Protein AF-A0A423Q2L4-F1 (afdb_monomer_lite)

Foldseek 3Di:
DDDDDDDDDPVVVVVLCVVQPPHDSVVVVVVVVVVVVVVVVVVVVVVVVVVVVVVVCVVPPDDDPVRVVVVVVVVVD

Structure (mmCIF, N/CA/C/O backbone):
data_AF-A0A423Q2L4-F1
#
_entry.id   AF-A0A423Q2L4-F1
#
loop_
_atom_site.group_PDB
_atom_site.id
_atom_site.type_symbol
_atom_site.label_atom_id
_atom_site.label_alt_id
_atom_site.label_comp_id
_atom_site.label_asym_id
_atom_site.label_entity_id
_atom_site.label_seq_id
_atom_site.pdbx_PDB_ins_code
_atom_site.Cartn_x
_atom_site.Cartn_y
_atom_site.Cartn_z
_atom_site.occupancy
_atom_site.B_iso_or_equiv
_atom_site.auth_seq_id
_atom_site.auth_comp_id
_atom_site.auth_asym_id
_atom_site.auth_atom_id
_atom_site.pdbx_PDB_model_num
ATOM 1 N N . MET A 1 1 ? 2.922 12.506 20.498 1.00 67.94 1 MET A N 1
ATOM 2 C CA . MET A 1 1 ? 2.149 11.712 19.517 1.00 67.94 1 MET A CA 1
ATOM 3 C C . MET A 1 1 ? 1.135 12.660 18.897 1.00 67.94 1 MET A C 1
ATOM 5 O O . MET A 1 1 ? 0.515 13.394 19.654 1.00 67.94 1 MET A O 1
ATOM 9 N N . SER A 1 2 ? 1.046 12.735 17.568 1.00 80.44 2 SER A N 1
ATOM 10 C CA . SER A 1 2 ? 0.015 13.549 16.907 1.00 80.44 2 SER A CA 1
ATOM 11 C C . SER A 1 2 ? -1.284 12.749 16.828 1.00 80.44 2 SER A C 1
ATOM 13 O O . SER A 1 2 ? -1.229 11.529 16.671 1.00 80.44 2 SER A O 1
ATOM 15 N N . THR A 1 3 ? -2.430 13.417 16.945 1.00 85.25 3 THR A N 1
ATOM 16 C CA . THR A 1 3 ? -3.743 12.778 16.791 1.00 85.25 3 THR A CA 1
ATOM 17 C C . THR A 1 3 ? -4.235 13.017 15.376 1.00 85.25 3 THR A C 1
ATOM 19 O O . THR A 1 3 ? -4.244 14.154 14.909 1.00 85.25 3 THR A O 1
ATOM 22 N N . VAL A 1 4 ? -4.652 11.950 14.698 1.00 86.06 4 VAL A N 1
ATOM 23 C CA . VAL A 1 4 ? -5.232 12.028 13.358 1.00 86.06 4 VAL A CA 1
ATOM 24 C C . VAL A 1 4 ? -6.572 11.307 13.369 1.00 86.06 4 VAL A C 1
ATOM 26 O O . VAL A 1 4 ? -6.675 10.200 13.895 1.00 86.06 4 VAL A O 1
ATOM 29 N N . ASN A 1 5 ? -7.596 11.947 12.808 1.00 90.31 5 ASN A N 1
ATOM 30 C CA . ASN A 1 5 ? -8.955 11.420 12.770 1.00 90.31 5 ASN A CA 1
ATOM 31 C C . ASN A 1 5 ? -9.261 10.880 11.370 1.00 90.31 5 ASN A C 1
ATOM 33 O O . ASN A 1 5 ? -9.093 11.594 10.383 1.00 90.31 5 ASN A O 1
ATOM 37 N N . TYR A 1 6 ? -9.745 9.641 11.297 1.00 87.38 6 TYR A N 1
ATOM 38 C CA . TYR A 1 6 ? -10.167 8.993 10.057 1.00 87.38 6 TYR A CA 1
ATOM 39 C C . TYR A 1 6 ? -11.572 8.432 10.226 1.00 87.38 6 TYR A C 1
ATOM 41 O O . TYR A 1 6 ? -11.902 7.876 11.273 1.00 87.38 6 TYR A O 1
ATOM 49 N N . SER A 1 7 ? -12.385 8.552 9.180 1.00 94.19 7 SER A N 1
ATOM 50 C CA . SER A 1 7 ? -13.673 7.865 9.119 1.00 94.19 7 SER A CA 1
ATOM 51 C C . SER A 1 7 ? -13.466 6.484 8.518 1.00 94.19 7 SER A C 1
ATOM 53 O O . SER A 1 7 ? -12.889 6.357 7.439 1.00 94.19 7 SER A O 1
ATOM 55 N N . VAL A 1 8 ? -13.935 5.458 9.219 1.00 93.69 8 VAL A N 1
ATOM 56 C CA . VAL A 1 8 ? -13.936 4.073 8.749 1.00 93.69 8 VAL A CA 1
ATOM 57 C C . VAL A 1 8 ? -15.348 3.500 8.886 1.00 93.69 8 VAL A C 1
ATOM 59 O O . VAL A 1 8 ? -16.058 3.885 9.818 1.00 93.69 8 VAL A O 1
ATOM 62 N N . PRO A 1 9 ? -15.763 2.597 7.985 1.00 97.94 9 PRO A N 1
ATOM 63 C CA . PRO A 1 9 ? -16.987 1.820 8.145 1.00 97.94 9 PRO A CA 1
ATOM 64 C C . PRO A 1 9 ? -17.078 1.140 9.524 1.00 97.94 9 PRO A C 1
ATOM 66 O O . PRO A 1 9 ? -16.068 0.695 10.082 1.00 97.94 9 PRO A O 1
ATOM 69 N N . GLU A 1 10 ? -18.285 1.083 10.095 1.00 97.00 10 GLU A N 1
ATOM 70 C CA . GLU A 1 10 ? -18.484 0.582 11.464 1.00 97.00 10 GLU A CA 1
ATOM 71 C C . GLU A 1 10 ? -18.168 -0.915 11.582 1.00 97.00 10 GLU A C 1
ATOM 73 O O . GLU A 1 10 ? -17.609 -1.347 12.587 1.00 97.00 10 GLU A O 1
ATOM 78 N N . ASP A 1 11 ? -18.441 -1.698 10.540 1.00 97.88 11 ASP A N 1
ATOM 79 C CA . ASP A 1 11 ? -18.073 -3.113 10.452 1.00 97.88 11 ASP A CA 1
ATOM 80 C C . ASP A 1 11 ? -16.552 -3.310 10.552 1.00 97.88 11 ASP A C 1
ATOM 82 O O . ASP A 1 11 ? -16.081 -4.148 11.326 1.00 97.88 11 ASP A O 1
ATOM 86 N N . ILE A 1 12 ? -15.773 -2.476 9.856 1.00 96.94 12 ILE A N 1
ATOM 87 C CA . ILE A 1 12 ? -14.306 -2.505 9.914 1.00 96.94 12 ILE A CA 1
ATOM 88 C C . ILE A 1 12 ? -13.816 -2.127 11.312 1.00 96.94 12 ILE A C 1
ATOM 90 O O . ILE A 1 12 ? -12.953 -2.802 11.877 1.00 96.94 12 ILE A O 1
ATOM 94 N N . LYS A 1 13 ? -14.373 -1.064 11.898 1.00 95.62 13 LYS A N 1
ATOM 95 C CA . LYS A 1 13 ? -14.024 -0.622 13.253 1.00 95.62 13 LYS A CA 1
ATOM 96 C C . LYS A 1 13 ? -14.330 -1.697 14.293 1.00 95.62 13 LYS A C 1
ATOM 98 O O . LYS A 1 13 ? -13.498 -1.946 15.167 1.00 95.62 13 LYS A O 1
ATOM 103 N N . ALA A 1 14 ? -15.494 -2.335 14.208 1.00 97.38 14 ALA A N 1
ATOM 104 C CA . ALA A 1 14 ? -15.898 -3.404 15.111 1.00 97.38 14 ALA A CA 1
ATOM 105 C C . ALA A 1 14 ? -14.961 -4.614 14.991 1.00 97.38 14 ALA A C 1
ATOM 107 O O . ALA A 1 14 ? -14.453 -5.097 16.006 1.00 97.38 14 ALA A O 1
ATOM 108 N N . ALA A 1 15 ? -14.663 -5.048 13.762 1.00 97.75 15 ALA A N 1
ATOM 109 C CA . ALA A 1 15 ? -13.728 -6.139 13.506 1.00 97.75 15 ALA A CA 1
ATOM 110 C C . ALA A 1 15 ? -12.331 -5.824 14.059 1.00 97.75 15 ALA A C 1
ATOM 112 O O . ALA A 1 15 ? -11.789 -6.603 14.839 1.00 97.75 15 ALA A O 1
ATOM 113 N N . PHE A 1 16 ? -11.784 -4.645 13.749 1.00 96.50 16 PHE A N 1
ATOM 114 C CA . PHE A 1 16 ? -10.474 -4.215 14.238 1.00 96.50 16 PHE A CA 1
ATOM 115 C C . PHE A 1 16 ? -10.421 -4.173 15.770 1.00 96.50 16 PHE A C 1
ATOM 117 O O . PHE A 1 16 ? -9.481 -4.675 16.388 1.00 96.50 16 PHE A O 1
ATOM 124 N N . ASN A 1 17 ? -11.453 -3.607 16.399 1.00 95.81 17 ASN A N 1
ATOM 125 C CA . ASN A 1 17 ? -11.519 -3.499 17.850 1.00 95.81 17 ASN A CA 1
ATOM 126 C C . ASN A 1 17 ? -11.571 -4.855 18.549 1.00 95.81 17 ASN A C 1
ATOM 128 O O . ASN A 1 17 ? -10.950 -4.975 19.604 1.00 95.81 17 ASN A O 1
ATOM 132 N N . LYS A 1 18 ? -12.288 -5.824 17.969 1.00 97.81 18 LYS A N 1
ATOM 133 C CA . LYS A 1 18 ? -12.394 -7.196 18.472 1.00 97.81 18 LYS A CA 1
ATOM 134 C C . LYS A 1 18 ? -11.097 -7.977 18.263 1.00 97.81 18 LYS A C 1
ATOM 136 O O . LYS A 1 18 ? -10.632 -8.646 19.174 1.00 97.81 18 LYS A O 1
ATOM 141 N N . THR A 1 19 ? -10.495 -7.890 17.078 1.00 97.75 19 THR A N 1
ATOM 142 C CA . THR A 1 19 ? -9.267 -8.632 16.747 1.00 97.75 19 THR A CA 1
ATOM 143 C C . THR A 1 19 ? -8.076 -8.192 17.593 1.00 97.75 19 THR A C 1
ATOM 145 O O . THR A 1 19 ? -7.267 -9.022 17.998 1.00 97.75 19 THR A O 1
ATOM 148 N N . PHE A 1 20 ? -7.968 -6.893 17.873 1.00 96.88 20 PHE A N 1
ATOM 149 C CA . PHE A 1 20 ? -6.849 -6.310 18.618 1.00 96.88 20 PHE A CA 1
ATOM 150 C C . PHE A 1 20 ? -7.256 -5.855 20.023 1.00 96.88 20 PHE A C 1
ATOM 152 O O . PHE A 1 20 ? -6.730 -4.873 20.556 1.00 96.88 20 PHE A O 1
ATOM 159 N N . GLU A 1 21 ? -8.226 -6.540 20.623 1.00 96.38 21 GLU A N 1
ATOM 160 C CA . GLU A 1 21 ? -8.619 -6.305 22.008 1.00 96.38 21 GLU A CA 1
ATOM 161 C C . GLU A 1 21 ? -7.425 -6.525 22.956 1.00 96.38 21 GLU A C 1
ATOM 163 O O . GLU A 1 21 ? -6.599 -7.414 22.752 1.00 96.38 21 GLU A O 1
ATOM 168 N N . GLY A 1 22 ? -7.279 -5.654 23.959 1.00 96.00 22 GLY A N 1
ATOM 169 C CA . GLY A 1 22 ? -6.152 -5.688 24.901 1.00 96.00 22 GLY A CA 1
ATOM 170 C C . GLY A 1 22 ? -4.802 -5.208 24.346 1.00 96.00 22 GLY A C 1
ATOM 171 O O . GLY A 1 22 ? -3.838 -5.125 25.102 1.00 96.00 22 GLY A O 1
ATOM 172 N N . GLN A 1 23 ? -4.712 -4.848 23.061 1.00 96.44 23 GLN A N 1
ATOM 173 C CA . GLN A 1 23 ? -3.480 -4.349 22.439 1.00 96.44 23 GLN A CA 1
ATOM 174 C C . GLN A 1 23 ? -3.496 -2.826 22.246 1.00 96.44 23 GLN A C 1
ATOM 176 O O . GLN A 1 23 ? -4.546 -2.179 22.213 1.00 96.44 23 GLN A O 1
ATOM 181 N N . ASN A 1 24 ? -2.311 -2.233 22.061 1.00 95.31 24 ASN A N 1
ATOM 182 C CA . ASN A 1 24 ? -2.189 -0.820 21.705 1.00 95.31 24 ASN A CA 1
ATOM 183 C C . ASN A 1 24 ? -2.577 -0.599 20.232 1.00 95.31 24 ASN A C 1
ATOM 185 O O . ASN A 1 24 ? -1.747 -0.654 19.323 1.00 95.31 24 ASN A O 1
ATOM 189 N N . LYS A 1 25 ? -3.860 -0.307 20.016 1.00 93.62 25 LYS A N 1
ATOM 190 C CA . LYS A 1 25 ? -4.464 -0.053 18.700 1.00 93.62 25 LYS A CA 1
ATOM 191 C C . LYS A 1 25 ? -3.762 1.063 17.923 1.00 93.62 25 LYS A C 1
ATOM 193 O O . LYS A 1 25 ? -3.555 0.926 16.721 1.00 93.62 25 LYS A O 1
ATOM 198 N N . SER A 1 26 ? -3.334 2.128 18.600 1.00 92.56 26 SER A N 1
ATOM 199 C CA . SER A 1 26 ? -2.612 3.236 17.962 1.00 92.56 26 SER A CA 1
ATOM 200 C C . SER A 1 26 ? -1.248 2.801 17.426 1.00 92.56 26 SER A C 1
ATOM 202 O O . SER A 1 26 ? -0.852 3.242 16.350 1.00 92.56 26 SER A O 1
ATOM 204 N N . ALA A 1 27 ? -0.542 1.911 18.131 1.00 94.25 27 ALA A N 1
ATOM 205 C CA . ALA A 1 27 ? 0.727 1.361 17.655 1.00 94.25 27 ALA A CA 1
ATOM 206 C C . ALA A 1 27 ? 0.536 0.499 16.396 1.00 94.25 27 ALA A C 1
ATOM 208 O O . ALA A 1 27 ? 1.293 0.644 15.437 1.00 94.25 27 ALA A O 1
ATOM 209 N N . ILE A 1 28 ? -0.519 -0.322 16.368 1.00 95.19 28 ILE A N 1
ATOM 210 C CA . ILE A 1 28 ? -0.878 -1.149 15.206 1.00 95.19 28 ILE A CA 1
ATOM 211 C C . ILE A 1 28 ? -1.197 -0.263 13.996 1.00 95.19 28 ILE A C 1
ATOM 213 O O . ILE A 1 28 ? -0.652 -0.466 12.913 1.00 95.19 28 ILE A O 1
ATOM 217 N N . VAL A 1 29 ? -2.032 0.764 14.180 1.00 93.69 29 VAL A N 1
ATOM 218 C CA . VAL A 1 29 ? -2.373 1.714 13.109 1.00 93.69 29 VAL A CA 1
ATOM 219 C C . VAL A 1 29 ? -1.131 2.459 12.616 1.00 93.69 29 VAL A C 1
ATOM 221 O O . VAL A 1 29 ? -0.938 2.589 11.409 1.00 93.69 29 VAL A O 1
ATOM 224 N N . ALA A 1 30 ? -0.250 2.897 13.517 1.00 94.19 30 ALA A N 1
ATOM 225 C CA . ALA A 1 30 ? 0.990 3.570 13.138 1.00 94.19 30 ALA A CA 1
ATOM 226 C C . ALA A 1 30 ? 1.921 2.662 12.314 1.00 94.19 30 ALA A C 1
ATOM 228 O O . ALA A 1 30 ? 2.558 3.123 11.364 1.00 94.19 30 ALA A O 1
ATOM 229 N N . GLU A 1 31 ? 1.995 1.370 12.638 1.00 95.94 31 GLU A N 1
ATOM 230 C CA . GLU A 1 31 ? 2.759 0.405 11.848 1.00 95.94 31 GLU A CA 1
ATOM 231 C C . GLU A 1 31 ? 2.137 0.182 10.462 1.00 95.94 31 GLU A C 1
ATOM 233 O O . GLU A 1 31 ? 2.859 0.181 9.463 1.00 95.94 31 GLU A O 1
ATOM 238 N N . LEU A 1 32 ? 0.809 0.059 10.384 1.00 95.25 32 LEU A N 1
ATOM 239 C CA . LEU A 1 32 ? 0.089 -0.050 9.112 1.00 95.25 32 LEU A CA 1
ATOM 240 C C . LEU A 1 32 ? 0.326 1.178 8.225 1.00 95.25 32 LEU A C 1
ATOM 242 O O . LEU A 1 32 ? 0.633 1.029 7.044 1.00 95.25 32 LEU A O 1
ATOM 246 N N . MET A 1 33 ? 0.275 2.383 8.798 1.00 94.94 33 MET A N 1
ATOM 247 C 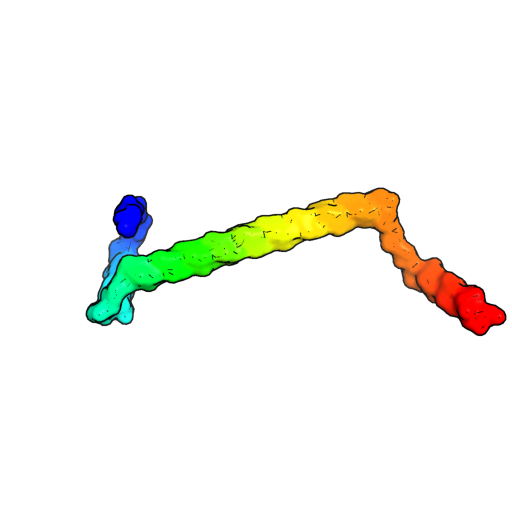CA . MET A 1 33 ? 0.591 3.622 8.082 1.00 94.94 33 MET A CA 1
ATOM 248 C C . MET A 1 33 ? 2.030 3.630 7.571 1.00 94.94 33 MET A C 1
ATOM 250 O O . MET A 1 33 ? 2.266 3.970 6.414 1.00 94.94 33 MET A O 1
ATOM 254 N N . ARG A 1 34 ? 2.996 3.207 8.395 1.00 96.69 34 ARG A N 1
ATOM 255 C CA . ARG A 1 34 ? 4.402 3.121 7.977 1.00 96.69 34 ARG A CA 1
ATOM 256 C C . ARG A 1 34 ? 4.573 2.176 6.787 1.00 96.69 34 ARG A C 1
A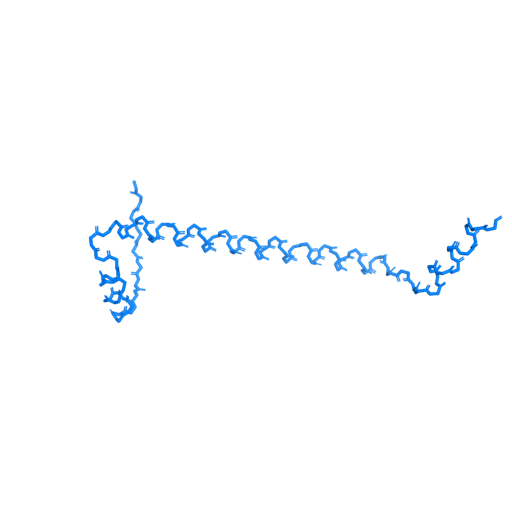TOM 258 O O . ARG A 1 34 ? 5.246 2.541 5.825 1.00 96.69 34 ARG A O 1
ATOM 265 N N . LYS A 1 35 ? 3.947 0.995 6.829 1.00 97.69 35 LYS A N 1
ATOM 266 C CA . LYS A 1 35 ? 3.979 0.024 5.722 1.00 97.69 35 LYS A CA 1
ATOM 267 C C . LYS A 1 35 ? 3.358 0.606 4.452 1.00 97.69 35 LYS A C 1
ATOM 269 O O . LYS A 1 35 ? 3.961 0.508 3.387 1.00 97.69 35 LYS A O 1
ATOM 274 N N . ALA A 1 36 ? 2.208 1.270 4.573 1.00 97.19 36 ALA A N 1
ATOM 275 C CA . ALA A 1 36 ? 1.529 1.897 3.442 1.00 97.19 36 ALA A CA 1
ATOM 276 C C . ALA A 1 36 ? 2.387 2.989 2.775 1.00 97.19 36 ALA A C 1
ATOM 278 O O . ALA A 1 36 ? 2.501 3.019 1.550 1.00 97.19 36 ALA A O 1
ATOM 279 N N . VAL A 1 37 ? 3.045 3.846 3.567 1.00 97.00 37 VAL A N 1
ATOM 280 C CA . VAL A 1 37 ? 3.960 4.880 3.050 1.00 97.00 37 VAL A CA 1
ATOM 281 C C . VAL A 1 37 ? 5.148 4.249 2.325 1.00 97.00 37 VAL A C 1
ATOM 283 O O . VAL A 1 37 ? 5.435 4.612 1.187 1.00 97.00 37 VAL A O 1
ATOM 286 N N . GLN A 1 38 ? 5.802 3.255 2.933 1.00 97.62 38 GLN A N 1
ATOM 287 C CA . GLN A 1 38 ? 6.941 2.565 2.317 1.00 97.62 38 GLN A CA 1
ATOM 288 C C . GLN A 1 38 ? 6.567 1.898 0.990 1.00 97.62 38 GLN A C 1
ATOM 290 O O . GLN A 1 38 ? 7.344 1.931 0.031 1.00 97.62 38 GLN A O 1
ATOM 295 N N . GLU A 1 39 ? 5.378 1.301 0.907 1.00 97.31 39 GLU A N 1
ATOM 296 C CA . GLU A 1 39 ? 4.892 0.703 -0.331 1.00 97.31 39 GLU A CA 1
ATOM 297 C C . GLU A 1 39 ? 4.640 1.761 -1.415 1.00 97.31 39 GLU A C 1
ATOM 299 O O . GLU A 1 39 ? 5.048 1.567 -2.564 1.00 97.31 39 GLU A O 1
ATOM 304 N N . ALA A 1 40 ? 4.018 2.888 -1.058 1.00 97.38 40 ALA A N 1
ATOM 305 C CA . ALA A 1 40 ? 3.766 3.992 -1.982 1.00 97.38 40 ALA A CA 1
ATOM 306 C C . ALA A 1 40 ? 5.072 4.601 -2.520 1.00 97.38 40 ALA A C 1
ATOM 308 O O . ALA A 1 40 ? 5.221 4.808 -3.729 1.00 97.38 40 ALA A O 1
ATOM 309 N N . GLU A 1 41 ? 6.058 4.819 -1.651 1.00 96.75 41 GLU A N 1
ATOM 310 C CA . GLU A 1 41 ? 7.386 5.273 -2.058 1.00 96.75 41 GLU A CA 1
ATOM 311 C C . GLU A 1 41 ? 8.083 4.264 -2.970 1.00 96.75 41 GLU A C 1
ATOM 313 O O . GLU A 1 41 ? 8.659 4.642 -3.990 1.00 96.75 41 GLU A O 1
ATOM 318 N N . ARG A 1 42 ? 8.017 2.966 -2.642 1.00 96.19 42 ARG A N 1
ATOM 319 C CA . ARG A 1 42 ? 8.609 1.911 -3.472 1.00 96.19 42 ARG A CA 1
ATOM 320 C C . ARG A 1 42 ? 8.001 1.911 -4.871 1.00 96.19 42 ARG A C 1
ATOM 322 O O . ARG A 1 42 ? 8.753 1.860 -5.840 1.00 96.19 42 ARG A O 1
ATOM 329 N N . LYS A 1 43 ? 6.672 2.001 -4.986 1.00 95.69 43 LYS A N 1
ATOM 330 C CA . LYS A 1 43 ? 5.975 2.096 -6.283 1.00 95.69 43 LYS A CA 1
ATOM 331 C C . LYS A 1 43 ? 6.412 3.333 -7.064 1.00 95.69 43 LYS A C 1
ATOM 333 O O . LYS A 1 43 ? 6.654 3.248 -8.263 1.00 95.69 43 LYS A O 1
ATOM 338 N N . THR A 1 44 ? 6.571 4.460 -6.375 1.00 95.50 44 THR A N 1
ATOM 339 C CA . THR A 1 44 ? 7.018 5.716 -6.989 1.00 95.50 44 THR A CA 1
ATOM 340 C C . THR A 1 44 ? 8.444 5.598 -7.527 1.00 95.50 44 THR A C 1
ATOM 342 O O . THR A 1 44 ? 8.683 5.937 -8.683 1.00 95.50 44 THR A O 1
ATOM 345 N N . ARG A 1 45 ? 9.372 5.041 -6.735 1.00 94.94 45 ARG A N 1
ATOM 346 C CA . ARG A 1 45 ? 10.753 4.772 -7.170 1.00 94.94 45 ARG A CA 1
ATOM 347 C C . ARG A 1 45 ? 10.804 3.807 -8.351 1.00 94.94 45 ARG A C 1
ATOM 349 O O . ARG A 1 45 ? 11.534 4.054 -9.300 1.00 94.94 45 ARG A O 1
ATOM 356 N N . GLN A 1 46 ? 10.014 2.732 -8.317 1.00 95.00 46 GLN A N 1
ATOM 357 C CA . GLN A 1 46 ? 9.937 1.779 -9.428 1.00 95.00 46 GLN A CA 1
ATOM 358 C C . GLN A 1 46 ? 9.480 2.453 -10.720 1.00 95.00 46 GLN A C 1
ATOM 360 O O . GLN A 1 46 ? 10.123 2.273 -11.749 1.00 95.00 46 GLN A O 1
ATOM 365 N N . ARG A 1 47 ? 8.417 3.264 -10.664 1.00 95.56 47 ARG A N 1
ATOM 366 C CA . ARG A 1 47 ? 7.934 4.008 -11.831 1.00 95.56 47 ARG A CA 1
ATOM 367 C C . ARG A 1 47 ? 9.006 4.942 -12.398 1.00 95.56 47 ARG A C 1
ATOM 369 O O . ARG A 1 47 ? 9.230 4.911 -13.599 1.00 95.56 47 ARG A O 1
ATOM 376 N N . ALA A 1 48 ? 9.702 5.694 -11.545 1.00 95.19 48 ALA A N 1
ATOM 377 C CA . ALA A 1 48 ? 10.770 6.592 -11.986 1.00 95.19 48 ALA A CA 1
ATOM 378 C C . ALA A 1 48 ? 11.909 5.844 -12.708 1.00 95.19 48 ALA A C 1
ATOM 380 O O . ALA A 1 48 ? 12.397 6.307 -13.732 1.00 95.19 48 AL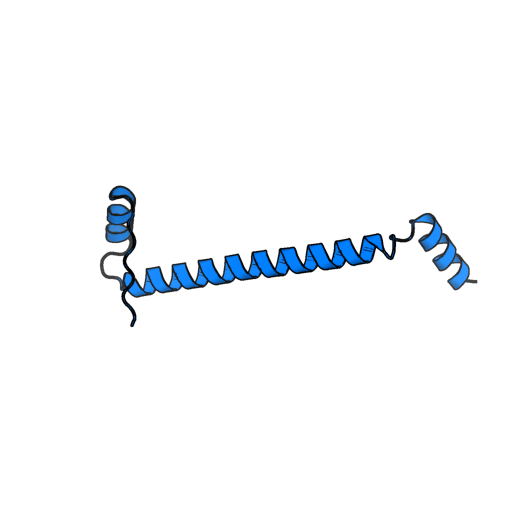A A O 1
ATOM 381 N N . ILE A 1 49 ? 12.290 4.656 -12.219 1.00 94.88 49 ILE A N 1
ATOM 382 C CA . ILE A 1 49 ? 13.300 3.811 -12.878 1.00 94.88 49 ILE A CA 1
ATOM 383 C C . ILE A 1 49 ? 12.817 3.351 -14.258 1.00 94.88 49 ILE A C 1
ATOM 385 O O . ILE A 1 49 ? 13.586 3.387 -15.215 1.00 94.88 49 ILE A O 1
ATOM 389 N N . PHE A 1 50 ? 11.559 2.917 -14.378 1.00 94.25 50 PHE A N 1
ATOM 390 C CA . PHE A 1 50 ? 11.002 2.522 -15.675 1.00 94.25 50 PHE A CA 1
ATOM 391 C C .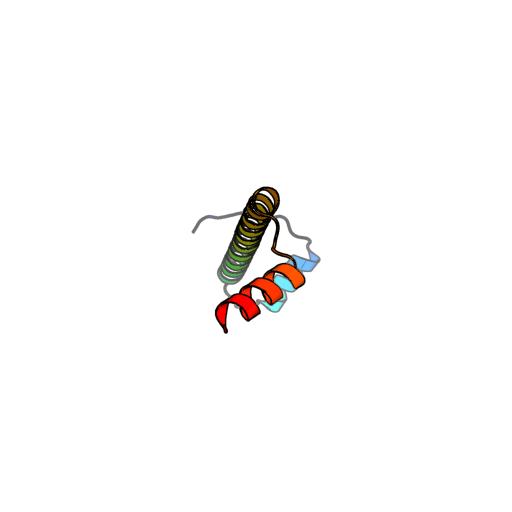 PHE A 1 50 ? 10.986 3.690 -16.662 1.00 94.25 50 PHE A C 1
ATOM 393 O O . PHE A 1 50 ? 11.443 3.528 -17.788 1.00 94.25 50 PHE A O 1
ATOM 400 N N . GLU A 1 51 ? 10.550 4.872 -16.224 1.00 93.88 51 GLU A N 1
ATOM 401 C CA . GLU A 1 51 ? 10.563 6.087 -17.045 1.00 93.88 51 GLU A CA 1
ATOM 402 C C . GLU A 1 51 ? 11.983 6.447 -17.516 1.00 93.88 51 GLU A C 1
ATOM 404 O O . GLU A 1 51 ? 12.175 6.806 -18.679 1.00 93.88 51 GLU A O 1
ATOM 409 N N . GLU A 1 52 ? 12.993 6.296 -16.654 1.00 92.81 52 GLU A N 1
ATOM 410 C CA . GLU A 1 52 ? 14.399 6.524 -17.006 1.00 92.81 52 GLU A CA 1
ATOM 411 C C . GLU A 1 52 ? 14.919 5.501 -18.029 1.00 92.81 52 GLU A C 1
ATOM 413 O O . GLU A 1 52 ? 15.573 5.873 -19.007 1.00 92.81 52 GLU A O 1
ATOM 418 N N . ILE A 1 53 ? 14.622 4.212 -17.833 1.00 92.00 53 ILE A N 1
ATOM 419 C CA . ILE A 1 53 ? 15.016 3.145 -18.765 1.00 92.00 53 ILE A CA 1
ATOM 420 C C . ILE A 1 53 ? 14.361 3.360 -20.130 1.00 92.00 53 ILE A C 1
ATOM 422 O O . ILE A 1 53 ? 15.039 3.264 -21.155 1.00 92.00 53 ILE A O 1
ATOM 426 N N . ASP A 1 54 ? 13.068 3.670 -20.153 1.00 90.94 54 ASP A N 1
ATOM 427 C CA . ASP A 1 54 ? 12.330 3.901 -21.391 1.00 90.94 54 ASP A CA 1
ATOM 428 C C . ASP A 1 54 ? 12.838 5.149 -22.117 1.00 90.94 54 ASP A C 1
ATOM 430 O O . ASP A 1 54 ? 12.999 5.126 -23.338 1.00 90.94 54 ASP A O 1
ATOM 434 N N . ALA A 1 55 ? 13.172 6.220 -21.387 1.00 90.25 55 ALA A N 1
ATOM 435 C CA . ALA A 1 55 ? 13.813 7.391 -21.974 1.00 90.25 55 ALA A CA 1
ATOM 436 C C . ALA A 1 55 ? 15.147 7.029 -22.641 1.00 90.25 55 ALA A C 1
ATOM 438 O O . ALA A 1 55 ? 15.342 7.356 -23.808 1.00 90.25 55 ALA A O 1
ATOM 439 N N . ARG A 1 56 ? 16.015 6.272 -21.959 1.00 89.00 56 ARG A N 1
ATOM 440 C CA . ARG A 1 56 ? 17.298 5.831 -22.530 1.00 89.00 56 ARG A CA 1
ATOM 441 C C . ARG A 1 56 ? 17.135 4.941 -23.756 1.00 89.00 56 ARG A C 1
ATOM 443 O O . ARG A 1 56 ? 17.913 5.066 -24.692 1.00 89.00 56 ARG A O 1
ATOM 450 N N . ARG A 1 57 ? 16.140 4.052 -23.768 1.00 87.50 57 ARG A N 1
ATOM 451 C CA . ARG A 1 57 ? 15.874 3.163 -24.912 1.00 87.50 57 ARG A CA 1
ATOM 452 C C . ARG A 1 57 ? 15.368 3.902 -26.144 1.00 87.50 57 ARG A C 1
ATOM 454 O O . ARG A 1 57 ? 15.593 3.420 -27.249 1.00 87.50 57 ARG A O 1
ATOM 461 N N . ARG A 1 58 ? 14.692 5.045 -25.972 1.00 85.38 58 ARG A N 1
ATOM 462 C CA . ARG A 1 58 ? 14.309 5.903 -27.105 1.00 85.38 58 ARG A CA 1
ATOM 463 C C . ARG A 1 58 ? 15.533 6.475 -27.812 1.00 85.38 58 ARG A C 1
ATOM 465 O O . ARG A 1 58 ? 15.552 6.492 -29.037 1.00 85.38 58 ARG A O 1
ATOM 472 N N . ASP A 1 59 ? 16.541 6.883 -27.046 1.00 87.12 59 ASP A N 1
ATOM 473 C CA . ASP A 1 59 ? 17.751 7.511 -27.590 1.00 87.12 59 ASP A CA 1
ATOM 474 C C . ASP A 1 59 ? 18.841 6.492 -27.966 1.00 87.12 59 ASP A C 1
ATOM 476 O O . ASP A 1 59 ? 19.722 6.793 -28.768 1.00 87.12 59 ASP A O 1
ATOM 480 N N . ASN A 1 60 ? 18.790 5.282 -27.404 1.00 84.19 60 ASN A N 1
ATOM 481 C CA . ASN A 1 60 ? 19.725 4.199 -27.686 1.00 84.19 60 ASN A CA 1
ATOM 482 C C . ASN A 1 60 ? 18.969 2.862 -27.807 1.00 84.19 60 ASN A C 1
ATOM 484 O O . ASN A 1 60 ? 18.758 2.177 -26.794 1.00 84.19 60 ASN A O 1
ATOM 488 N N . PRO A 1 61 ? 18.507 2.504 -29.018 1.00 81.69 61 PRO A N 1
ATOM 489 C CA . PRO A 1 61 ? 17.750 1.281 -29.219 1.00 81.69 61 PRO A CA 1
ATOM 490 C C . PRO A 1 61 ? 18.609 0.055 -28.871 1.00 81.69 61 PRO A C 1
ATOM 492 O O . PRO A 1 61 ? 19.822 0.059 -29.087 1.00 81.69 61 PRO A O 1
ATOM 495 N N . PRO A 1 62 ? 18.009 -1.006 -28.308 1.00 81.06 62 PRO A N 1
ATOM 496 C CA . PRO A 1 62 ? 18.749 -2.220 -28.001 1.00 81.06 62 PRO A CA 1
ATOM 497 C C . PRO A 1 62 ? 19.295 -2.848 -29.287 1.00 81.06 62 PRO A C 1
ATOM 499 O O . PRO A 1 62 ? 18.567 -2.962 -30.273 1.00 81.06 62 PRO A O 1
ATOM 502 N N . ALA A 1 63 ? 20.553 -3.292 -29.240 1.00 86.75 63 ALA A N 1
ATOM 503 C CA . ALA A 1 63 ? 21.145 -4.067 -30.321 1.00 86.75 63 ALA A CA 1
ATOM 504 C C . ALA A 1 63 ? 20.326 -5.342 -30.558 1.00 86.75 63 ALA A C 1
ATOM 506 O O . ALA A 1 63 ? 19.897 -6.021 -29.616 1.00 86.75 63 ALA A O 1
ATOM 507 N N . SER A 1 64 ? 20.109 -5.656 -31.826 1.00 87.94 64 SER A N 1
ATOM 508 C CA . SER A 1 64 ? 19.488 -6.902 -32.249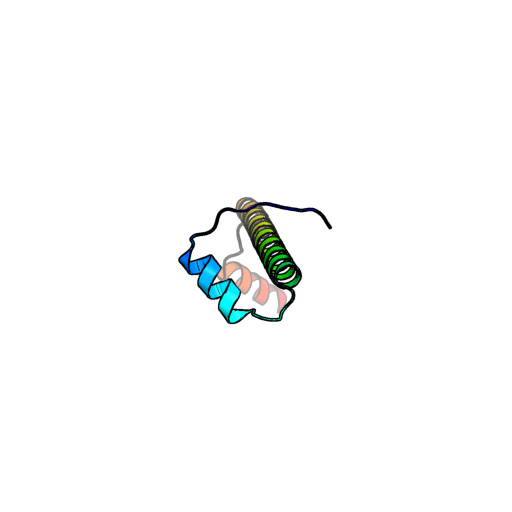 1.00 87.94 64 SER A CA 1
ATOM 509 C C . SER A 1 64 ? 20.366 -8.098 -31.876 1.00 87.94 64 SER A C 1
ATOM 511 O O . SER A 1 64 ? 21.580 -7.988 -31.687 1.00 87.94 64 SER A O 1
ATOM 513 N N . LEU A 1 65 ? 19.747 -9.275 -31.773 1.00 89.62 65 LEU A N 1
ATOM 514 C CA . LEU A 1 65 ? 20.483 -10.504 -31.488 1.00 89.62 65 LEU A CA 1
ATOM 515 C C . LEU A 1 65 ? 21.570 -10.761 -32.543 1.00 89.62 65 LEU A C 1
ATOM 517 O O . LEU A 1 65 ? 22.670 -11.172 -32.186 1.00 89.62 65 LEU A O 1
ATOM 521 N N . ASP A 1 66 ? 21.288 -10.455 -33.808 1.00 91.75 66 ASP A N 1
ATOM 522 C CA . ASP A 1 66 ? 22.230 -10.638 -34.911 1.00 91.75 66 ASP A CA 1
ATOM 523 C C . ASP A 1 66 ? 23.449 -9.713 -34.778 1.00 91.75 66 ASP A C 1
ATOM 525 O O . ASP A 1 66 ? 24.579 -10.169 -34.935 1.00 91.75 66 ASP A O 1
ATOM 529 N N . GLU A 1 67 ? 23.253 -8.446 -34.394 1.00 90.31 67 GLU A N 1
ATOM 530 C CA . GLU A 1 67 ? 24.356 -7.509 -34.117 1.00 90.31 67 GLU A CA 1
ATOM 531 C C . GLU A 1 67 ? 25.216 -7.970 -32.931 1.00 90.31 67 GLU A C 1
ATOM 533 O O . GLU A 1 67 ? 26.448 -7.875 -32.966 1.00 90.31 67 GLU A O 1
ATOM 538 N N . ILE A 1 68 ? 24.582 -8.512 -31.887 1.00 91.12 68 ILE A N 1
ATOM 539 C CA . ILE A 1 68 ? 25.281 -9.048 -30.713 1.00 91.12 68 ILE A CA 1
ATOM 540 C C . ILE A 1 68 ? 26.118 -10.272 -31.099 1.00 91.12 68 ILE A C 1
ATOM 542 O O . ILE A 1 68 ? 27.280 -10.377 -30.699 1.00 91.12 68 ILE A O 1
ATOM 546 N N . LEU A 1 69 ? 25.544 -11.200 -31.869 1.00 93.25 69 LEU A N 1
ATOM 547 C CA . LEU A 1 69 ? 26.232 -12.409 -32.319 1.00 93.25 69 LEU A CA 1
ATOM 548 C C . LEU A 1 69 ? 27.394 -12.068 -33.257 1.00 93.25 69 LEU A C 1
ATOM 550 O O . LEU A 1 69 ? 28.498 -12.560 -33.034 1.00 93.25 69 LEU A O 1
ATOM 554 N N . ALA A 1 70 ? 27.181 -11.164 -34.216 1.00 92.56 70 ALA A N 1
ATOM 555 C CA . ALA A 1 70 ? 28.225 -10.698 -35.124 1.00 92.56 70 ALA A CA 1
ATOM 556 C C . ALA A 1 70 ? 29.400 -10.060 -34.367 1.00 92.56 70 ALA A C 1
ATOM 558 O O . ALA A 1 70 ? 30.556 -10.387 -3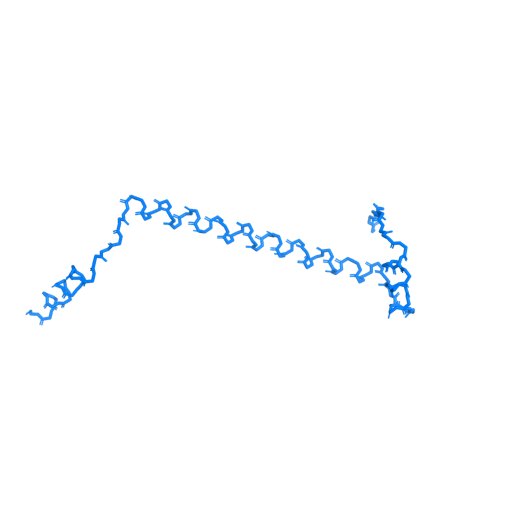4.627 1.00 92.56 70 ALA A O 1
ATOM 559 N N . THR A 1 71 ? 29.118 -9.208 -33.375 1.00 93.06 71 THR A N 1
ATOM 560 C CA . THR A 1 71 ? 30.164 -8.586 -32.545 1.00 93.06 71 THR A CA 1
ATOM 561 C C . THR A 1 71 ? 30.925 -9.627 -31.720 1.00 93.06 71 THR A C 1
ATOM 563 O O . THR A 1 71 ? 32.147 -9.560 -31.604 1.00 93.06 71 THR A O 1
ATOM 566 N N . ARG A 1 72 ? 30.220 -10.610 -31.145 1.00 90.81 72 ARG A N 1
ATOM 567 C CA . ARG A 1 72 ? 30.831 -11.679 -30.342 1.00 90.81 72 ARG A CA 1
ATOM 568 C C . ARG A 1 72 ? 31.771 -12.547 -31.172 1.00 90.81 72 ARG A C 1
ATOM 570 O O . ARG A 1 72 ? 32.829 -12.929 -30.677 1.00 90.81 72 ARG A O 1
ATOM 577 N N . ASP A 1 73 ? 31.366 -12.894 -32.385 1.00 93.06 73 ASP A N 1
ATOM 578 C CA . ASP A 1 73 ? 32.155 -13.759 -33.253 1.00 93.06 73 ASP A CA 1
ATOM 579 C C . ASP A 1 73 ? 33.385 -12.996 -33.786 1.00 93.06 73 ASP A C 1
ATOM 581 O O . ASP A 1 73 ? 34.488 -13.531 -33.725 1.00 93.06 73 ASP A O 1
ATOM 585 N N . ALA A 1 74 ? 33.242 -11.703 -34.110 1.00 90.00 74 ALA A N 1
ATOM 586 C CA . ALA A 1 74 ? 34.363 -10.816 -34.450 1.00 90.00 74 ALA A CA 1
ATOM 587 C C . ALA A 1 74 ? 35.370 -10.587 -33.301 1.00 90.00 74 ALA A C 1
ATOM 589 O O . ALA A 1 74 ? 36.502 -10.196 -33.550 1.00 90.00 74 ALA A O 1
ATOM 590 N N . MET A 1 75 ? 34.976 -10.803 -32.039 1.00 89.69 75 MET A N 1
ATOM 591 C CA . MET A 1 75 ? 35.873 -10.719 -30.874 1.00 89.69 75 MET A CA 1
ATOM 592 C C . MET A 1 75 ? 36.639 -12.019 -30.580 1.00 89.69 75 MET A C 1
ATOM 594 O O . MET A 1 75 ? 37.492 -12.028 -29.691 1.00 89.69 75 MET A O 1
ATOM 598 N N . ARG A 1 76 ? 36.286 -13.133 -31.231 1.00 85.25 76 ARG A N 1
ATOM 599 C CA . ARG A 1 76 ? 36.926 -14.445 -31.026 1.00 85.25 76 ARG A CA 1
ATOM 600 C C . ARG A 1 76 ? 38.002 -14.769 -32.060 1.00 85.25 76 ARG A C 1
ATOM 602 O O . ARG A 1 76 ? 38.791 -15.676 -31.798 1.00 85.25 76 ARG A O 1
ATOM 609 N N . GLU A 1 77 ? 37.985 -14.081 -33.196 1.00 62.50 77 GLU A N 1
ATOM 610 C CA . GLU A 1 77 ? 39.049 -14.095 -34.209 1.00 62.50 77 GLU A CA 1
ATOM 611 C C . GLU A 1 77 ? 40.209 -13.175 -33.805 1.00 62.50 77 GLU A C 1
ATOM 613 O O . GLU A 1 77 ? 41.369 -13.566 -34.070 1.00 62.50 77 GLU A O 1
#

Sequence (77 aa):
MSTVNYSVPEDIKAAFNKTFEGQNKSAIVAELMRKAVQEAERKTRQRAIFEEIDARRRDNPPASLDEILATRDAMRE

Radius of gyration: 25.63 Å; chains: 1; bounding box: 58×28×60 Å

Secondary structure (DSSP, 8-state):
---------HHHHHHHHHHTTTS-HHHHHHHHHHHHHHHHHHHHHHHHHHHHHHHHHHHSPPPPHHHHHHHHHHTT-

pLDDT: mean 92.24, std 6.2, range [62.5, 97.94]

Organism: NCBI:txid1209778